Protein AF-0000000084473504 (afdb_homodimer)

Sequence (184 aa):
GGFSTGLSKTNELVCAEVSLRLHKPKATIMMCIEATLKICVWALASGQNFDFVFKDIGVLVCRGSHVAMRFFEGLIREVAQSEHLAEGLLQVGGFSTGLSKTNELVCAEVSLRLHKPKATIMMCIEATLKICVWALASGQNFDFVFKDIGVLVCRGSHVAMRFFEGLIREVAQSEHLAEGLLQV

Foldseek 3Di:
DPPCPDPPPVVLVVLVVVCVQQVHDSVLSVVCVVVVVVCLVVCQVVQDWDWDARPQFFIWTRHRNDIDTDGDPSSVVSNVVSPPPPPPPPPD/DPPCPDPDPVVLVVLVVVCVQQVHDSVLSVVCVVVVVVCLVVCQVVQDWDWDARPQFAIWTGHRNDIDTDGDPSRVVSNVVRPPPPPPPPPD

Radius of gyration: 15.85 Å; Cα contacts (8 Å, |Δi|>4): 283; chains: 2; bounding box: 42×46×30 Å

Structure (mmCIF, N/CA/C/O backbone):
data_AF-0000000084473504-model_v1
#
loop_
_entity.id
_entity.type
_entity.pdbx_description
1 polymer 'CCDC81 HU domain-containing protein'
#
loop_
_atom_site.group_PDB
_atom_site.id
_atom_site.type_symbol
_atom_site.label_atom_id
_atom_site.label_alt_id
_atom_site.label_comp_id
_atom_site.label_asym_id
_atom_site.label_entity_id
_atom_site.label_seq_id
_atom_site.pdbx_PDB_ins_code
_atom_site.Cartn_x
_atom_site.Cartn_y
_atom_site.Car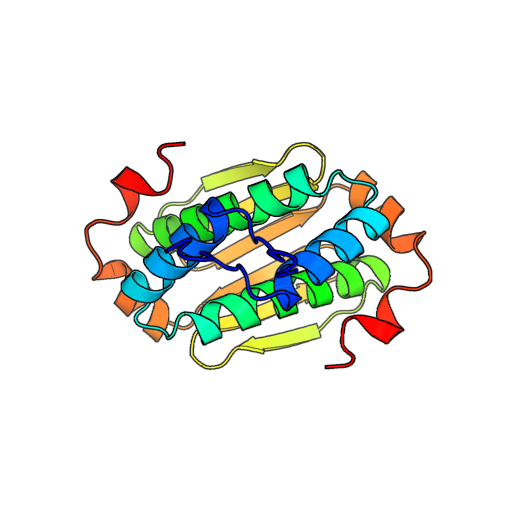tn_z
_atom_site.occupancy
_atom_site.B_iso_or_equiv
_atom_site.auth_seq_id
_atom_site.auth_comp_id
_atom_site.auth_asym_id
_atom_site.auth_atom_id
_atom_site.pdbx_PDB_model_num
ATOM 1 N N . GLY A 1 1 ? 14.266 26.359 12.312 1 20.78 1 GLY A N 1
ATOM 2 C CA . GLY A 1 1 ? 14.258 26.406 10.859 1 20.78 1 GLY A CA 1
ATOM 3 C C . GLY A 1 1 ? 13.477 25.266 10.234 1 20.78 1 GLY A C 1
ATOM 4 O O . GLY A 1 1 ? 13.961 24.141 10.18 1 20.78 1 GLY A O 1
ATOM 5 N N . GLY A 1 2 ? 12.109 25.047 10.641 1 25.7 2 GLY A N 1
ATOM 6 C CA . GLY A 1 2 ? 11.164 23.953 10.758 1 25.7 2 GLY A CA 1
ATOM 7 C C . GLY A 1 2 ? 10.914 23.234 9.453 1 25.7 2 GLY A C 1
ATOM 8 O O . GLY A 1 2 ? 10.336 23.797 8.523 1 25.7 2 GLY A O 1
ATOM 9 N N . PHE A 1 3 ? 11.922 22.516 9.078 1 28.5 3 PHE A N 1
ATOM 10 C CA . PHE A 1 3 ? 11.984 21.734 7.848 1 28.5 3 PHE A CA 1
ATOM 11 C C . PHE A 1 3 ? 10.688 20.969 7.625 1 28.5 3 PHE A C 1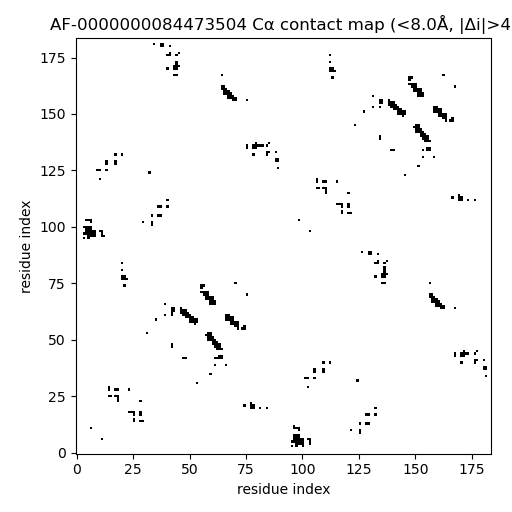
ATOM 13 O O . PHE A 1 3 ? 10.266 20.203 8.484 1 28.5 3 PHE A O 1
ATOM 20 N N . SER A 1 4 ? 9.672 21.578 7.148 1 30.69 4 SER A N 1
ATOM 21 C CA . SER A 1 4 ? 8.297 21.172 6.848 1 30.69 4 SER A CA 1
ATOM 22 C C . SER A 1 4 ? 8.258 19.859 6.082 1 30.69 4 SER A C 1
ATOM 24 O O . SER A 1 4 ? 8.672 19.797 4.922 1 30.69 4 SER A O 1
ATOM 26 N N . THR A 1 5 ? 8.688 18.859 6.648 1 36.19 5 THR A N 1
ATOM 27 C CA . THR A 1 5 ? 8.656 17.453 6.223 1 36.19 5 THR A CA 1
ATOM 28 C C . THR A 1 5 ? 7.316 17.125 5.566 1 36.19 5 THR A C 1
ATOM 30 O O . THR A 1 5 ? 6.297 17 6.25 1 36.19 5 THR A O 1
ATOM 33 N N . GLY A 1 6 ? 6.789 18.031 4.734 1 36.59 6 GLY A N 1
ATOM 34 C CA . GLY A 1 6 ? 5.453 18.281 4.211 1 36.59 6 GLY A CA 1
ATOM 35 C C . GLY A 1 6 ? 4.898 17.109 3.416 1 36.59 6 GLY A C 1
ATOM 36 O O . GLY A 1 6 ? 5.445 16.75 2.369 1 36.59 6 GLY A O 1
ATOM 37 N N . LEU A 1 7 ? 4.547 16.047 4.07 1 44.34 7 LEU A N 1
ATOM 38 C CA . LEU A 1 7 ? 3.537 15.461 3.197 1 44.34 7 LEU A CA 1
ATOM 39 C C . LEU A 1 7 ? 2.756 16.547 2.459 1 44.34 7 LEU A C 1
ATOM 41 O O . LEU A 1 7 ? 2.582 17.656 2.975 1 44.34 7 LEU A O 1
ATOM 45 N N . SER A 1 8 ? 2.789 16.547 1.176 1 55.84 8 SER A N 1
ATOM 46 C CA . SER A 1 8 ? 2.037 17.641 0.56 1 55.84 8 SER A CA 1
ATOM 47 C C . SER A 1 8 ? 0.695 17.844 1.252 1 55.84 8 SER A C 1
ATOM 49 O O . SER A 1 8 ? 0.127 16.906 1.812 1 55.84 8 SER A O 1
ATOM 51 N N . LYS A 1 9 ? 0.376 18.953 1.77 1 59.59 9 LYS A N 1
ATOM 52 C CA . LYS A 1 9 ? -0.922 19.375 2.291 1 59.59 9 LYS A CA 1
ATOM 53 C C . LYS A 1 9 ? -2.041 18.484 1.765 1 59.59 9 LYS A C 1
ATOM 55 O O . LYS A 1 9 ? -2.961 18.125 2.504 1 59.59 9 LYS A O 1
ATOM 60 N N . THR A 1 10 ? -1.8 17.953 0.728 1 64.06 10 THR A N 1
ATOM 61 C CA . THR A 1 10 ? -2.828 17.156 0.061 1 64.06 10 THR A CA 1
ATOM 62 C C . THR A 1 10 ? -2.945 15.773 0.695 1 64.06 10 THR A C 1
ATOM 64 O O . THR A 1 10 ? -4.051 15.289 0.942 1 64.06 10 THR A O 1
ATOM 67 N N . ASN A 1 11 ? -1.81 15.289 1.144 1 72 11 ASN A N 1
ATOM 68 C CA . ASN A 1 11 ? -1.844 13.945 1.709 1 72 11 ASN A CA 1
ATOM 69 C C . ASN A 1 11 ? -2.404 13.945 3.127 1 72 11 ASN A C 1
ATOM 71 O O . ASN A 1 11 ? -3.125 13.031 3.516 1 72 11 ASN A O 1
ATOM 75 N N . GLU A 1 12 ? -2.113 15.055 3.812 1 75.56 12 GLU A N 1
ATOM 76 C CA . GLU A 1 12 ? -2.652 15.18 5.164 1 75.56 12 GLU A CA 1
ATOM 77 C C . GLU A 1 12 ? -4.172 15.297 5.141 1 75.56 12 GLU A C 1
ATOM 79 O O . GLU A 1 12 ? -4.859 14.711 5.98 1 75.56 12 GLU A O 1
ATOM 84 N N . LEU A 1 13 ? -4.66 16.016 4.281 1 77.06 13 LEU A N 1
ATOM 85 C CA . LEU A 1 13 ? -6.105 16.188 4.148 1 77.06 13 LEU A CA 1
ATOM 86 C C . LEU A 1 13 ? -6.773 14.875 3.758 1 77.06 13 LEU A C 1
ATOM 88 O O . LEU A 1 13 ? -7.84 14.539 4.277 1 77.06 13 LEU A O 1
ATOM 92 N N . VAL A 1 14 ? -6.035 14.172 2.967 1 83.44 14 VAL A N 1
ATOM 93 C CA . VAL A 1 14 ? -6.598 12.898 2.52 1 83.44 14 VAL A CA 1
ATOM 94 C C . VAL A 1 14 ? -6.672 11.93 3.691 1 83.44 14 VAL A C 1
ATOM 96 O O . VAL A 1 14 ? -7.688 11.25 3.879 1 83.44 14 VAL A O 1
ATOM 99 N N . CYS A 1 15 ? -5.668 11.906 4.559 1 87.25 15 CYS A N 1
ATOM 100 C CA . CYS A 1 15 ? -5.645 11.008 5.707 1 87.25 15 CYS A CA 1
ATOM 101 C C . CYS A 1 15 ? -6.711 11.398 6.727 1 87.25 15 CYS A C 1
ATOM 103 O O . CYS A 1 15 ? -7.312 10.531 7.359 1 87.25 15 CYS A O 1
ATOM 105 N N . ALA A 1 16 ? -6.828 12.781 6.801 1 87.38 16 ALA A N 1
ATOM 106 C CA . ALA A 1 16 ? -7.863 13.242 7.723 1 87.38 16 ALA A CA 1
ATOM 107 C C . ALA A 1 16 ? -9.25 12.812 7.25 1 87.38 16 ALA A C 1
ATOM 109 O O . ALA A 1 16 ? -10.078 12.383 8.047 1 87.38 16 ALA A O 1
ATOM 110 N N . GLU A 1 17 ? -9.562 12.875 6.051 1 85.38 17 GLU A N 1
ATOM 111 C CA . GLU A 1 17 ? -10.852 12.469 5.477 1 85.38 17 GLU A CA 1
ATOM 112 C C . GLU A 1 17 ? -11.062 10.969 5.598 1 85.38 17 GLU A C 1
ATOM 114 O O . GLU A 1 17 ? -12.148 10.516 5.969 1 85.38 17 GLU A O 1
ATOM 119 N N . VAL A 1 18 ? -10.039 10.281 5.383 1 88.81 18 VAL A N 1
ATOM 120 C CA . VAL A 1 18 ? -10.109 8.828 5.453 1 88.81 18 VAL A CA 1
ATOM 121 C C . VAL A 1 18 ? -10.328 8.383 6.898 1 88.81 18 VAL A C 1
ATOM 123 O O . VAL A 1 18 ? -11.117 7.477 7.16 1 88.81 18 VAL A O 1
ATOM 126 N N . SER A 1 19 ? -9.641 8.969 7.738 1 89.75 19 SER A N 1
ATOM 127 C CA . SER A 1 19 ? -9.797 8.719 9.164 1 89.75 19 SER A CA 1
ATOM 128 C C . SER A 1 19 ? -11.242 8.875 9.602 1 89.75 19 SER A C 1
ATOM 130 O O . SER A 1 19 ? -11.773 8.039 10.344 1 89.75 19 SER A O 1
ATOM 132 N N . LEU A 1 20 ? -11.875 10.047 9.25 1 87.44 20 LEU A N 1
ATOM 133 C CA . LEU A 1 20 ? -13.273 10.305 9.602 1 87.44 20 LEU A CA 1
ATOM 134 C C . LEU A 1 20 ? -14.188 9.242 9.008 1 87.44 20 LEU A C 1
ATOM 136 O O . LEU A 1 20 ? -15.07 8.727 9.703 1 87.44 20 LEU A O 1
ATOM 140 N N . ARG A 1 21 ? -13.914 8.789 7.812 1 84.88 21 ARG A N 1
ATOM 141 C CA . ARG A 1 21 ? -14.773 7.832 7.121 1 84.88 21 ARG A CA 1
ATOM 142 C C . ARG A 1 21 ? -14.617 6.43 7.703 1 84.88 21 ARG A C 1
ATOM 144 O O . ARG A 1 21 ? -15.562 5.645 7.703 1 84.88 21 ARG A O 1
ATOM 151 N N . LEU A 1 22 ? -13.469 6.129 8.172 1 88.75 22 LEU A N 1
ATOM 152 C CA . LEU A 1 22 ? -13.18 4.793 8.68 1 88.75 22 LEU A CA 1
ATOM 153 C C . LEU A 1 22 ? -13.359 4.734 10.195 1 88.75 22 LEU A C 1
ATOM 155 O O . LEU A 1 22 ? -13.273 3.66 10.797 1 88.75 22 LEU A O 1
ATOM 159 N N . HIS A 1 23 ? -13.562 5.863 10.742 1 90 23 HIS A N 1
ATOM 160 C CA . HIS A 1 23 ? -13.641 5.941 12.195 1 90 23 HIS A CA 1
ATOM 161 C C . HIS A 1 23 ? -12.398 5.348 12.852 1 90 23 HIS A C 1
ATOM 163 O O . HIS A 1 23 ? -12.5 4.508 13.75 1 90 23 HIS A O 1
ATOM 169 N N . LYS A 1 24 ? -11.297 5.727 12.289 1 91.5 24 LYS A N 1
ATOM 170 C CA . LYS A 1 24 ? -9.984 5.355 12.805 1 91.5 24 LYS A CA 1
ATOM 171 C C . LYS A 1 24 ? -9.102 6.586 13.016 1 91.5 24 LYS A C 1
ATOM 173 O O . LYS A 1 24 ? -9.219 7.566 12.281 1 91.5 24 LYS A O 1
ATOM 178 N N . PRO A 1 25 ? -8.273 6.453 14.125 1 92.38 25 PRO A N 1
ATOM 179 C CA . PRO A 1 25 ? -7.363 7.594 14.289 1 92.38 25 PRO A CA 1
ATOM 180 C C . PRO A 1 25 ? -6.488 7.832 13.062 1 92.38 25 PRO A C 1
ATOM 182 O 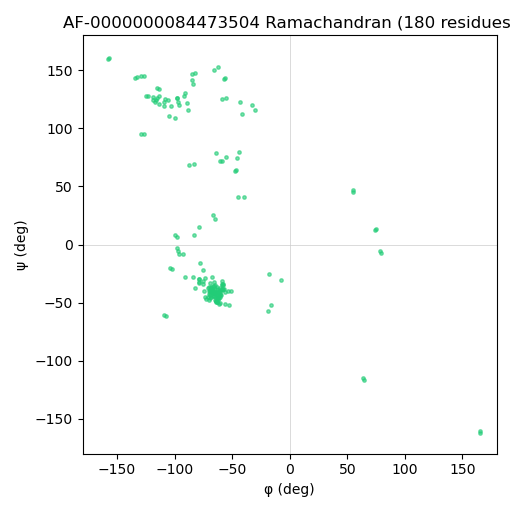O . PRO A 1 25 ? -6.035 6.875 12.422 1 92.38 25 PRO A O 1
ATOM 185 N N . LYS A 1 26 ? -6.242 9.156 12.727 1 89.81 26 LYS A N 1
ATOM 186 C CA . LYS A 1 26 ? -5.375 9.555 11.625 1 89.81 26 LYS A CA 1
ATOM 187 C C . LYS A 1 26 ? -4.02 8.859 11.711 1 89.81 26 LYS A C 1
ATOM 189 O O . LYS A 1 26 ? -3.451 8.461 10.688 1 89.81 26 LYS A O 1
ATOM 194 N N . ALA A 1 27 ? -3.494 8.734 12.961 1 87.31 27 ALA A N 1
ATOM 195 C CA . ALA A 1 27 ? -2.203 8.086 13.188 1 87.31 27 ALA A CA 1
ATOM 196 C C . ALA A 1 27 ? -2.215 6.645 12.688 1 87.31 27 ALA A C 1
ATOM 198 O O . ALA A 1 27 ? -1.199 6.141 12.211 1 87.31 27 ALA A O 1
ATOM 199 N N . THR A 1 28 ? -3.395 5.957 12.805 1 90.5 28 THR A N 1
ATOM 200 C CA . THR A 1 28 ? -3.539 4.578 12.344 1 90.5 28 THR A CA 1
ATOM 201 C C . THR A 1 28 ? -3.451 4.504 10.82 1 90.5 28 THR A C 1
ATOM 203 O O . THR A 1 28 ? -2.797 3.615 10.273 1 90.5 28 THR A O 1
ATOM 206 N N . ILE A 1 29 ? -3.984 5.43 10.125 1 90.06 29 ILE A N 1
ATOM 207 C CA . ILE A 1 29 ? -3.977 5.496 8.672 1 90.06 29 ILE A CA 1
ATOM 208 C C . ILE A 1 29 ? -2.555 5.758 8.172 1 90.06 29 ILE A C 1
ATOM 210 O O . ILE A 1 29 ? -2.07 5.066 7.273 1 90.06 29 ILE A O 1
A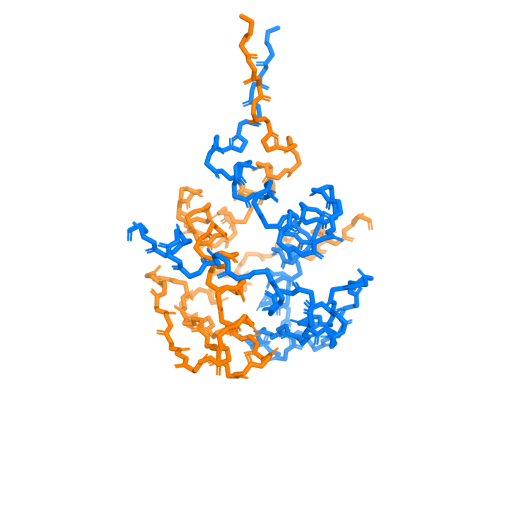TOM 214 N N . MET A 1 30 ? -1.991 6.641 8.805 1 86.62 30 MET A N 1
ATOM 215 C CA . MET A 1 30 ? -0.636 7.008 8.406 1 86.62 30 MET A CA 1
ATOM 216 C C . MET A 1 30 ? 0.329 5.848 8.617 1 86.62 30 MET A C 1
ATOM 218 O O . MET A 1 30 ? 1.207 5.605 7.789 1 86.62 30 MET A O 1
ATOM 222 N N . MET A 1 31 ? 0.339 5.223 9.695 1 88.06 31 MET A N 1
ATOM 223 C CA . MET A 1 31 ? 1.168 4.055 9.984 1 88.06 31 MET A CA 1
ATOM 224 C C . MET A 1 31 ? 0.929 2.949 8.969 1 88.06 31 MET A C 1
ATOM 226 O O . MET A 1 31 ? 1.872 2.285 8.531 1 88.06 31 MET A O 1
ATOM 230 N N . CYS A 1 32 ? -0.425 2.73 8.562 1 91.25 32 CYS A N 1
ATOM 231 C CA . CYS A 1 32 ? -0.749 1.704 7.582 1 91.25 32 CYS A CA 1
ATOM 232 C C . CYS A 1 32 ? -0.145 2.041 6.223 1 91.25 32 CYS A C 1
ATOM 234 O O . CYS A 1 32 ? 0.371 1.159 5.531 1 91.25 32 CYS A O 1
ATOM 236 N N . ILE A 1 33 ? -0.16 3.312 5.855 1 90.44 33 ILE A N 1
ATOM 237 C CA . ILE A 1 33 ? 0.401 3.746 4.582 1 90.44 33 ILE A CA 1
ATOM 238 C C . ILE A 1 33 ? 1.904 3.475 4.562 1 90.44 33 ILE A C 1
ATOM 240 O O . ILE A 1 33 ? 2.42 2.879 3.611 1 90.44 33 ILE A O 1
ATOM 244 N N . GLU A 1 34 ? 2.578 3.859 5.566 1 88.31 34 GLU A N 1
ATOM 245 C CA . GLU A 1 34 ? 4.023 3.676 5.652 1 88.31 34 GLU A CA 1
ATOM 246 C C . GLU A 1 34 ? 4.395 2.197 5.609 1 88.31 34 GLU A C 1
ATOM 248 O O . GLU A 1 34 ? 5.301 1.8 4.871 1 88.31 34 GLU A O 1
ATOM 253 N N . ALA A 1 35 ? 3.756 1.449 6.445 1 90.12 35 ALA A N 1
ATOM 254 C CA . ALA A 1 35 ? 4.047 0.02 6.512 1 90.12 35 ALA A CA 1
ATOM 255 C C . ALA A 1 35 ? 3.75 -0.664 5.18 1 90.12 35 ALA A C 1
ATOM 257 O O . ALA A 1 35 ? 4.523 -1.512 4.727 1 90.12 35 ALA A O 1
ATOM 258 N N . THR A 1 36 ? 2.602 -0.324 4.551 1 92.06 36 THR A N 1
ATOM 259 C CA . THR A 1 36 ? 2.201 -0.934 3.287 1 92.06 36 THR A CA 1
ATOM 260 C C . THR A 1 36 ? 3.234 -0.652 2.199 1 92.06 36 THR A C 1
ATOM 262 O O . THR A 1 36 ? 3.609 -1.551 1.443 1 92.06 36 THR A O 1
ATOM 265 N N . LEU A 1 37 ? 3.768 0.573 2.104 1 90.19 37 LEU A N 1
ATOM 266 C CA . LEU A 1 37 ? 4.773 0.93 1.107 1 90.19 37 LEU A CA 1
ATOM 267 C C . LEU A 1 37 ? 6.051 0.121 1.308 1 90.19 37 LEU A C 1
ATOM 269 O O . LEU A 1 37 ? 6.598 -0.429 0.35 1 90.19 37 LEU A O 1
ATOM 273 N N . LYS A 1 38 ? 6.551 0.077 2.521 1 88.25 38 LYS A N 1
ATOM 274 C CA . LYS A 1 38 ? 7.762 -0.678 2.828 1 88.25 38 LYS A CA 1
ATOM 275 C C . LYS A 1 38 ? 7.574 -2.162 2.529 1 88.25 38 LYS A C 1
ATOM 277 O O . LYS A 1 38 ? 8.461 -2.803 1.962 1 88.25 38 LYS A O 1
ATOM 282 N N . ILE A 1 39 ? 6.422 -2.719 2.918 1 89.94 39 ILE A N 1
ATOM 283 C CA . ILE A 1 39 ? 6.137 -4.137 2.713 1 89.94 39 ILE A CA 1
ATOM 284 C C . ILE A 1 39 ? 6.062 -4.438 1.218 1 89.94 39 ILE A C 1
ATOM 286 O O . ILE A 1 39 ? 6.582 -5.457 0.756 1 89.94 39 ILE A O 1
ATOM 290 N N . CYS A 1 40 ? 5.406 -3.531 0.411 1 90.56 40 CYS A N 1
ATOM 291 C CA . CYS A 1 40 ? 5.25 -3.736 -1.024 1 90.56 40 CYS A CA 1
ATOM 292 C C . CYS A 1 40 ? 6.605 -3.76 -1.722 1 90.56 40 CYS A C 1
ATOM 294 O O . CYS A 1 40 ? 6.863 -4.625 -2.561 1 90.56 40 CYS A O 1
ATOM 296 N N . VAL A 1 41 ? 7.43 -2.867 -1.368 1 88.81 41 VAL A N 1
ATOM 297 C CA . VAL A 1 41 ? 8.75 -2.789 -1.98 1 88.81 41 VAL A CA 1
ATOM 298 C C . VAL A 1 41 ? 9.547 -4.055 -1.663 1 88.81 41 VAL A C 1
ATOM 300 O O . VAL A 1 41 ? 10.164 -4.645 -2.551 1 88.81 41 VAL A O 1
ATOM 303 N N . TRP A 1 42 ? 9.578 -4.418 -0.447 1 86.81 42 TRP A N 1
ATOM 304 C CA . TRP A 1 42 ? 10.297 -5.617 -0.025 1 86.81 42 TRP A CA 1
ATOM 305 C C . TRP A 1 42 ? 9.734 -6.859 -0.7 1 86.81 42 TRP A C 1
ATOM 307 O O . TRP A 1 42 ? 10.484 -7.73 -1.141 1 86.81 42 TRP A O 1
ATOM 317 N N . ALA A 1 43 ? 8.406 -7.035 -0.644 1 88 43 ALA A N 1
ATOM 318 C CA . ALA A 1 43 ? 7.758 -8.211 -1.216 1 88 43 ALA A CA 1
ATOM 319 C C . ALA A 1 43 ? 8.055 -8.328 -2.707 1 88 43 ALA A C 1
ATOM 321 O O . ALA A 1 43 ? 8.289 -9.43 -3.211 1 88 43 ALA A O 1
ATOM 322 N N . LEU A 1 44 ? 8.086 -7.234 -3.424 1 88.44 44 LEU A N 1
ATOM 323 C CA . LEU A 1 44 ? 8.352 -7.242 -4.859 1 88.44 44 LEU A CA 1
ATOM 324 C C . LEU A 1 44 ? 9.805 -7.605 -5.137 1 88.44 44 LEU A C 1
ATOM 326 O O . LEU A 1 44 ? 10.109 -8.273 -6.129 1 88.44 44 LEU A O 1
ATOM 330 N N . ALA A 1 45 ? 10.578 -7.156 -4.324 1 84.75 45 ALA A N 1
ATOM 331 C CA . ALA A 1 45 ? 12.008 -7.422 -4.488 1 84.75 45 ALA A CA 1
ATOM 332 C C . ALA A 1 45 ? 12.336 -8.875 -4.145 1 84.75 45 ALA A C 1
ATOM 334 O O . ALA A 1 45 ? 13.156 -9.5 -4.816 1 84.75 45 ALA A O 1
ATOM 335 N N . SER A 1 46 ? 11.859 -9.367 -3.086 1 84.19 46 SER A N 1
ATOM 336 C CA . SER A 1 46 ? 12.242 -10.68 -2.562 1 84.19 46 SER A CA 1
ATOM 337 C C . SER A 1 46 ? 11.438 -11.789 -3.219 1 84.19 46 SER A C 1
ATOM 339 O O . SER A 1 46 ? 11.875 -12.945 -3.266 1 84.19 46 SER A O 1
ATOM 341 N N . GLY A 1 47 ? 10.234 -11.5 -3.662 1 84.69 47 GLY A N 1
ATOM 342 C CA . GLY A 1 47 ? 9.352 -12.508 -4.223 1 84.69 47 GLY A CA 1
ATOM 343 C C . GLY A 1 47 ? 8.758 -13.43 -3.172 1 84.69 47 GLY A C 1
ATOM 344 O O . GLY A 1 47 ? 8.258 -14.508 -3.498 1 84.69 47 GLY A O 1
ATOM 345 N N . GLN A 1 48 ? 8.875 -13.094 -1.904 1 86.06 48 GLN A N 1
ATOM 346 C CA . GLN A 1 48 ? 8.391 -13.93 -0.815 1 86.06 48 GLN A CA 1
ATOM 347 C C . GLN A 1 48 ? 6.898 -13.719 -0.58 1 86.06 48 GLN A C 1
ATOM 349 O O . GLN A 1 48 ? 6.387 -12.609 -0.763 1 86.06 48 GLN A O 1
ATOM 354 N N . ASN A 1 49 ? 6.266 -14.812 -0.159 1 90.94 49 ASN A N 1
ATOM 355 C CA . ASN A 1 49 ? 4.859 -14.797 0.221 1 90.94 49 ASN A CA 1
ATOM 356 C C . ASN A 1 49 ? 4.684 -14.539 1.715 1 90.94 49 ASN A C 1
ATOM 358 O O . ASN A 1 49 ? 5.348 -15.172 2.539 1 90.94 49 ASN A O 1
ATOM 362 N N . PHE A 1 50 ? 3.877 -13.578 2.02 1 90.19 50 PHE A N 1
ATOM 363 C CA . PHE A 1 50 ? 3.59 -13.375 3.436 1 90.19 50 PHE A CA 1
ATOM 364 C C . PHE A 1 50 ? 2.26 -12.656 3.623 1 90.19 50 PHE A C 1
ATOM 366 O O . PHE A 1 50 ? 1.746 -12.039 2.689 1 90.19 50 PHE A O 1
ATOM 373 N N . ASP A 1 51 ? 1.747 -12.805 4.848 1 92.88 51 ASP A N 1
ATOM 374 C CA . ASP A 1 51 ? 0.579 -12.062 5.312 1 92.88 51 ASP A CA 1
ATOM 375 C C . ASP A 1 51 ? 0.945 -11.125 6.457 1 92.88 51 ASP A C 1
ATOM 377 O O . ASP A 1 51 ? 1.77 -11.461 7.309 1 92.88 51 ASP A O 1
ATOM 381 N N . PHE A 1 52 ? 0.453 -9.922 6.367 1 93.81 52 PHE A N 1
ATOM 382 C CA . PHE A 1 52 ? 0.611 -8.945 7.441 1 93.81 52 PHE A CA 1
ATOM 383 C C . PHE A 1 52 ? -0.744 -8.414 7.895 1 93.81 52 PHE A C 1
ATOM 385 O O . PHE A 1 52 ? -1.527 -7.922 7.082 1 93.81 52 PHE A O 1
ATOM 392 N N . VAL A 1 53 ? -1 -8.477 9.227 1 94.62 53 VAL A N 1
ATOM 393 C CA . VAL A 1 53 ? -2.285 -8.039 9.758 1 94.62 53 VAL A CA 1
ATOM 394 C C . VAL A 1 53 ? -2.17 -6.613 10.289 1 94.62 53 VAL A C 1
ATOM 396 O O . VAL A 1 53 ? -1.265 -6.305 11.062 1 94.62 53 VAL A O 1
ATOM 399 N N . PHE A 1 54 ? -3.023 -5.688 9.844 1 93.06 54 PHE A N 1
ATOM 400 C CA . PHE A 1 54 ? -3.246 -4.371 10.438 1 93.06 54 PHE A CA 1
ATOM 401 C C . PHE A 1 54 ? -4.445 -4.398 11.375 1 93.06 54 PHE A C 1
ATOM 403 O O . PHE A 1 54 ? -5.578 -4.609 10.938 1 93.06 54 PHE A O 1
ATOM 410 N N . LYS A 1 55 ? -4.121 -4.086 12.555 1 89 55 LYS A N 1
ATOM 411 C CA . LYS A 1 55 ? -5.184 -4.113 13.555 1 89 55 LYS A CA 1
ATOM 412 C C . LYS A 1 55 ? -6.352 -3.225 13.141 1 89 55 LYS A C 1
ATOM 414 O O . LYS A 1 55 ? -6.152 -2.076 12.742 1 89 55 LYS A O 1
ATOM 419 N N . ASP A 1 56 ? -7.59 -3.727 13.086 1 88.31 56 ASP A N 1
ATOM 420 C CA . ASP A 1 56 ? -8.867 -3.049 12.875 1 88.31 56 ASP A CA 1
ATOM 421 C C . ASP A 1 56 ? -9.07 -2.719 11.398 1 88.31 56 ASP A C 1
ATOM 423 O O . ASP A 1 56 ? -10.125 -2.211 11.008 1 88.31 56 ASP A O 1
ATOM 427 N N . ILE A 1 57 ? -8.102 -2.951 10.531 1 93.94 57 ILE A N 1
ATOM 428 C CA . ILE A 1 57 ? -8.227 -2.576 9.125 1 93.94 57 ILE A CA 1
ATOM 429 C C . ILE A 1 57 ? -8.383 -3.828 8.266 1 93.94 57 ILE A C 1
ATOM 431 O O . ILE A 1 57 ? -9.398 -3.99 7.582 1 93.94 57 ILE A O 1
ATOM 435 N N . GLY A 1 58 ? -7.27 -4.699 8.375 1 95.06 58 GLY A N 1
ATOM 436 C CA . GLY A 1 58 ? -7.348 -5.906 7.566 1 95.06 58 GLY A CA 1
ATOM 437 C C . GLY A 1 58 ? -6.012 -6.613 7.426 1 95.06 58 GLY A C 1
ATOM 438 O O . GLY A 1 58 ? -5.172 -6.551 8.328 1 95.06 58 GLY A O 1
ATOM 439 N N . VAL A 1 59 ? -6.055 -7.453 6.406 1 95.31 59 VAL A N 1
ATOM 440 C CA . VAL A 1 59 ? -4.879 -8.273 6.152 1 95.31 59 VAL A CA 1
ATOM 441 C C . VAL A 1 59 ? -4.281 -7.922 4.793 1 95.31 59 VAL A C 1
ATOM 443 O O . VAL A 1 59 ? -4.996 -7.863 3.791 1 95.31 59 VAL A O 1
ATOM 446 N N . LEU A 1 60 ? -2.854 -7.527 4.777 1 95.38 60 LEU A N 1
ATOM 447 C CA . LEU A 1 60 ? -2.07 -7.363 3.555 1 95.38 60 LEU A CA 1
ATOM 448 C C . LEU A 1 60 ? -1.428 -8.688 3.143 1 95.38 60 LEU A C 1
ATOM 450 O O . LEU A 1 60 ? -0.658 -9.273 3.906 1 95.38 60 LEU A O 1
ATOM 454 N N . VAL A 1 61 ? -1.858 -9.188 1.956 1 95.38 61 VAL A N 1
ATOM 455 C CA . VAL A 1 61 ? -1.382 -10.469 1.438 1 95.38 61 VAL A CA 1
ATOM 456 C C . VAL A 1 61 ? -0.47 -10.227 0.235 1 95.38 61 VAL A C 1
ATOM 458 O O . VAL A 1 61 ? -0.836 -9.508 -0.696 1 95.38 61 VAL A O 1
ATOM 461 N N . CYS A 1 62 ? 0.805 -10.711 0.258 1 93.94 62 CYS A N 1
ATOM 462 C CA . CYS A 1 62 ? 1.758 -10.641 -0.844 1 93.94 62 CYS A CA 1
ATOM 463 C C . CYS A 1 62 ? 2.074 -12.023 -1.386 1 93.94 62 CYS A C 1
ATOM 465 O O . CYS A 1 62 ? 2.471 -12.914 -0.631 1 93.94 62 CYS A O 1
ATOM 467 N N . ARG A 1 63 ? 1.811 -12.242 -2.641 1 91.69 63 ARG A N 1
ATOM 468 C CA . ARG A 1 63 ? 2.129 -13.469 -3.369 1 91.69 63 ARG A CA 1
ATOM 469 C C . ARG A 1 63 ? 2.922 -13.164 -4.637 1 91.69 63 ARG A C 1
ATOM 471 O O . ARG A 1 63 ? 2.34 -12.852 -5.68 1 91.69 63 ARG A O 1
ATOM 478 N N . GLY A 1 64 ? 4.199 -13.273 -4.445 1 83.81 64 GLY A N 1
ATOM 479 C CA . GLY A 1 64 ? 5.039 -12.883 -5.566 1 83.81 64 GLY A CA 1
ATOM 480 C C . GLY A 1 64 ? 4.926 -11.406 -5.914 1 83.81 64 GLY A C 1
ATOM 481 O O . GLY A 1 64 ? 5.238 -10.547 -5.09 1 83.81 64 GLY A O 1
ATOM 482 N N . SER A 1 65 ? 4.441 -11.109 -7.102 1 82.56 65 SER A N 1
ATOM 483 C CA . SER A 1 65 ? 4.324 -9.727 -7.547 1 82.56 65 SER A CA 1
ATOM 484 C C . SER A 1 65 ? 2.912 -9.195 -7.336 1 82.56 65 SER A C 1
ATOM 486 O O . SER A 1 65 ? 2.59 -8.086 -7.766 1 82.56 65 SER A O 1
ATOM 488 N N . HIS A 1 66 ? 2.078 -10.055 -6.645 1 88.69 66 HIS A N 1
ATOM 489 C CA . HIS A 1 66 ? 0.697 -9.672 -6.367 1 88.69 66 HIS A CA 1
ATOM 490 C C . HIS A 1 66 ? 0.529 -9.234 -4.918 1 88.69 66 HIS A C 1
ATOM 492 O O . HIS A 1 66 ? 0.921 -9.953 -3.996 1 88.69 66 HIS A O 1
ATOM 498 N N . VAL A 1 67 ? 0.105 -7.957 -4.824 1 94.62 67 VAL A N 1
ATOM 499 C CA . VAL A 1 67 ? -0.167 -7.441 -3.488 1 94.62 67 VAL A CA 1
ATOM 500 C C . VAL A 1 67 ? -1.658 -7.152 -3.34 1 94.62 67 VAL A C 1
ATOM 502 O O . VAL A 1 67 ? -2.256 -6.48 -4.188 1 94.62 67 VAL A O 1
ATOM 505 N N . ALA A 1 68 ? -2.354 -7.73 -2.191 1 95.06 68 ALA A N 1
ATOM 506 C CA . ALA A 1 68 ? -3.785 -7.539 -1.976 1 95.06 68 ALA A CA 1
ATOM 507 C C . ALA A 1 68 ? -4.078 -7.184 -0.521 1 95.06 68 ALA A C 1
ATOM 509 O O . ALA A 1 68 ? -3.387 -7.645 0.389 1 95.06 68 ALA A O 1
ATOM 510 N N . MET A 1 69 ? -5.086 -6.281 -0.377 1 95.88 69 MET A N 1
ATOM 511 C CA . MET A 1 69 ? -5.625 -5.965 0.942 1 95.88 69 MET A CA 1
ATOM 512 C C . MET A 1 69 ? -7.027 -6.543 1.11 1 95.88 69 MET A C 1
ATOM 514 O O . MET A 1 69 ? -7.914 -6.281 0.296 1 95.88 69 MET A O 1
ATOM 518 N N . ARG A 1 70 ? -7.219 -7.371 2.207 1 94.19 70 ARG A N 1
ATOM 519 C CA . ARG A 1 70 ? -8.523 -7.859 2.66 1 94.19 70 ARG A CA 1
ATOM 520 C C . ARG A 1 70 ? -8.977 -7.113 3.91 1 94.19 70 ARG A C 1
ATOM 522 O O . ARG A 1 70 ? -8.453 -7.344 5 1 94.19 70 ARG A O 1
ATOM 529 N N . PHE A 1 71 ? -10.016 -6.301 3.711 1 93.56 71 PHE A N 1
ATOM 530 C CA . PHE A 1 71 ? -10.484 -5.449 4.797 1 93.56 71 PHE A CA 1
ATOM 531 C C . PHE A 1 71 ? -11.453 -6.207 5.695 1 93.56 71 PHE A C 1
ATOM 533 O O . PHE A 1 71 ? -12.258 -7.008 5.215 1 93.56 71 PHE A O 1
ATOM 540 N N . PHE A 1 72 ? -11.289 -5.906 6.973 1 93.12 72 PHE A N 1
ATOM 541 C CA . PHE A 1 72 ? -12.211 -6.527 7.918 1 93.12 72 PHE A CA 1
ATOM 542 C C . PHE A 1 72 ? -13.633 -6.023 7.699 1 93.12 72 PHE A C 1
ATOM 544 O O . PHE A 1 72 ? -13.844 -4.852 7.367 1 93.12 72 PHE A O 1
ATOM 551 N N . GLU A 1 73 ? -14.531 -6.82 7.984 1 92.12 73 GLU A N 1
ATOM 552 C CA . GLU A 1 73 ? -15.938 -6.492 7.789 1 92.12 73 GLU A CA 1
ATOM 553 C C . GLU A 1 73 ? -16.344 -5.277 8.617 1 92.12 73 GLU A C 1
ATOM 555 O O . GLU A 1 73 ? -17.203 -4.492 8.203 1 92.12 73 GLU A O 1
ATOM 560 N N . GLY A 1 74 ? -15.789 -5.293 9.773 1 89.88 74 GLY A N 1
ATOM 561 C CA . GLY A 1 74 ? -16.078 -4.141 10.609 1 89.88 74 GLY A CA 1
ATOM 562 C C . GLY A 1 74 ? -15.703 -2.822 9.961 1 89.88 74 GLY A C 1
ATOM 563 O O . GLY A 1 74 ? -16.453 -1.846 10.047 1 89.88 74 GLY A O 1
ATOM 564 N N . LEU A 1 75 ? -14.664 -2.73 9.266 1 91.44 75 LEU A N 1
ATOM 565 C CA . LEU A 1 75 ? -14.234 -1.534 8.555 1 91.44 75 LEU A CA 1
ATOM 566 C C . LEU A 1 75 ? -15.18 -1.228 7.395 1 91.44 75 LEU A C 1
ATOM 568 O O . LEU A 1 75 ? -15.531 -0.069 7.164 1 91.44 75 LEU A O 1
ATOM 572 N N . ILE A 1 76 ? -15.586 -2.203 6.758 1 88.88 76 ILE A N 1
ATOM 573 C CA . ILE A 1 76 ? -16.453 -2.041 5.59 1 88.88 76 ILE A CA 1
ATOM 574 C C . ILE A 1 76 ? -17.797 -1.473 6.02 1 88.88 76 ILE A C 1
ATOM 576 O O . ILE A 1 76 ? -18.344 -0.593 5.355 1 88.88 76 ILE A O 1
ATOM 580 N N . ARG A 1 77 ? -18.25 -1.994 7.094 1 88.31 77 ARG A N 1
ATOM 581 C CA . ARG A 1 77 ? -19.531 -1.511 7.613 1 88.31 77 ARG A CA 1
ATOM 582 C C . ARG A 1 77 ? -19.438 -0.038 8 1 88.31 77 ARG A C 1
ATOM 584 O O . ARG A 1 77 ? -20.391 0.72 7.797 1 88.31 77 ARG A O 1
ATOM 591 N N . GLU A 1 78 ? -18.297 0.343 8.523 1 86.25 78 GLU A N 1
ATOM 592 C CA . GLU A 1 78 ? -18.125 1.736 8.922 1 86.25 78 GLU A CA 1
ATOM 593 C C . GLU A 1 78 ? -18.094 2.658 7.707 1 86.25 78 GLU A C 1
ATOM 595 O O . GLU A 1 78 ? -18.625 3.771 7.758 1 86.25 78 GLU A O 1
ATOM 600 N N . VAL A 1 79 ? -17.531 2.219 6.676 1 87.12 79 VAL A N 1
ATOM 601 C CA . VAL A 1 79 ? -17.406 3.006 5.453 1 87.12 79 VAL A CA 1
ATOM 602 C C . VAL A 1 79 ? -18.766 3.082 4.758 1 87.12 79 VAL A C 1
ATOM 604 O O . VAL A 1 79 ? -19.125 4.121 4.199 1 87.12 79 VAL A O 1
ATOM 607 N N . ALA A 1 80 ? -19.359 2.055 4.691 1 80.12 80 ALA A N 1
ATOM 608 C CA . ALA A 1 80 ? -20.672 2.006 4.039 1 80.12 80 ALA A CA 1
ATOM 609 C C . ALA A 1 80 ? -21.656 2.963 4.707 1 80.12 80 ALA A C 1
ATOM 611 O O . ALA A 1 80 ? -22.531 3.527 4.047 1 80.12 80 ALA A O 1
ATOM 612 N N . GLN A 1 81 ? -21.531 3.086 5.836 1 74.88 81 GLN A N 1
ATOM 613 C CA . GLN A 1 81 ? -22.438 3.936 6.602 1 74.88 81 GLN A CA 1
ATOM 614 C C . GLN A 1 81 ? -22.125 5.414 6.375 1 74.88 81 GLN A C 1
ATOM 616 O O . GLN A 1 81 ? -22.969 6.273 6.629 1 74.88 81 GLN A O 1
ATOM 621 N N . SER A 1 82 ? -20.75 5.551 5.91 1 61.38 82 SER A N 1
ATOM 622 C CA . SER A 1 82 ? -20.359 6.949 5.77 1 61.38 82 SER A CA 1
ATOM 623 C C . SER A 1 82 ? -20.812 7.516 4.43 1 61.38 82 SER A C 1
ATOM 625 O O . SER A 1 82 ? -20.422 7.004 3.373 1 61.38 82 SER A O 1
ATOM 627 N N . GLU A 1 83 ? -22.016 7.754 4.066 1 53.41 83 GLU A N 1
ATOM 628 C CA . GLU A 1 83 ? -22.734 8.242 2.9 1 53.41 83 GLU A CA 1
ATOM 629 C C . GLU A 1 83 ? -21.812 9.008 1.953 1 53.41 83 GLU A C 1
ATOM 631 O O . GLU A 1 83 ? -22.047 9.031 0.742 1 53.41 83 GLU A O 1
ATOM 636 N N . HIS A 1 84 ? -21.141 10.016 2.303 1 52.59 84 HIS A N 1
ATOM 637 C CA . HIS A 1 84 ? -20.703 11.07 1.399 1 52.59 84 HIS A CA 1
ATOM 638 C C . HIS A 1 84 ? -19.469 10.633 0.598 1 52.59 84 HIS A C 1
ATOM 640 O O . HIS A 1 84 ? -18.766 11.477 0.028 1 52.59 84 HIS A O 1
ATOM 646 N N . LEU A 1 85 ? -19.125 9.484 0.531 1 50.88 85 LEU A N 1
ATOM 647 C CA . LEU A 1 85 ? -17.75 9.25 0.147 1 50.88 85 LEU A CA 1
ATOM 648 C C . LEU A 1 85 ? -17.516 9.594 -1.321 1 50.88 85 LEU A C 1
ATOM 650 O O . LEU A 1 85 ? -16.406 9.945 -1.717 1 50.88 85 LEU A O 1
ATOM 654 N N . ALA A 1 86 ? -18.406 9.102 -2.225 1 48.66 86 ALA A N 1
ATOM 655 C CA . ALA A 1 86 ? -18.031 8.977 -3.633 1 48.66 86 ALA A CA 1
ATOM 656 C C . ALA A 1 86 ? -17.797 10.344 -4.262 1 48.66 86 ALA A C 1
ATOM 658 O O . ALA A 1 86 ? -17.125 10.461 -5.289 1 48.66 86 ALA A O 1
ATOM 659 N N . GLU A 1 87 ? -18.562 11.281 -3.758 1 49.41 87 GLU A N 1
ATOM 660 C CA . GLU A 1 87 ? -18.531 12.461 -4.621 1 49.41 87 GLU A CA 1
ATOM 661 C C . GLU A 1 87 ? -17.156 13.109 -4.629 1 49.41 87 GLU A C 1
ATOM 663 O O . GLU A 1 87 ? -16.734 13.656 -5.652 1 49.41 87 GLU A O 1
ATOM 668 N N . GLY A 1 88 ? -16.469 1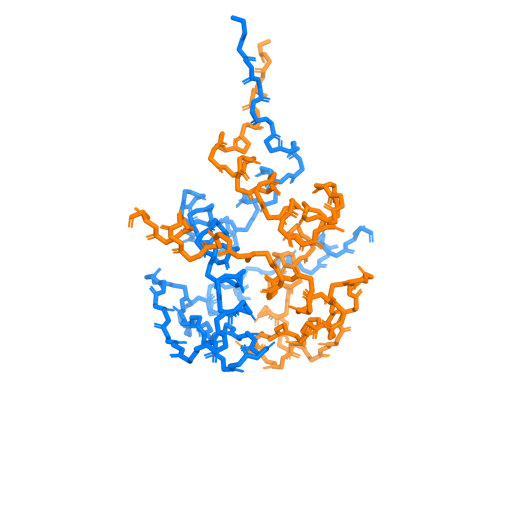3.102 -3.547 1 47.19 88 GLY A N 1
ATOM 669 C CA . GLY A 1 88 ? -15.32 13.992 -3.459 1 47.19 88 GLY A CA 1
ATOM 670 C C . GLY A 1 88 ? -13.992 13.281 -3.656 1 47.19 88 GLY A C 1
ATOM 671 O O . GLY A 1 88 ? -12.953 13.93 -3.779 1 47.19 88 GLY A O 1
ATOM 672 N N . LEU A 1 89 ? -14.031 12.023 -3.449 1 50.62 89 LEU A N 1
ATOM 673 C CA . LEU A 1 89 ? -12.688 11.461 -3.34 1 50.62 89 LEU A CA 1
ATOM 674 C C . LEU A 1 89 ? -12.062 11.273 -4.719 1 50.62 89 LEU A C 1
ATOM 676 O O . LEU A 1 89 ? -10.844 11.375 -4.867 1 50.62 89 LEU A O 1
ATOM 680 N N . LEU A 1 90 ? -13.023 11.031 -5.727 1 53.03 90 LEU A N 1
ATOM 681 C CA . LEU A 1 90 ? -12.461 10.789 -7.051 1 53.03 90 LEU A CA 1
ATOM 682 C C . LEU A 1 90 ? -12.477 12.055 -7.895 1 53.03 90 LEU A C 1
ATOM 684 O O . LEU A 1 90 ? -12.086 12.039 -9.062 1 53.03 90 LEU A O 1
ATOM 688 N N . GLN A 1 91 ? -13.062 13.039 -7.375 1 43.41 91 GLN A N 1
ATOM 689 C CA . GLN A 1 91 ? -13.195 14.227 -8.211 1 43.41 91 GLN A CA 1
ATOM 690 C C . GLN A 1 91 ? -11.828 14.852 -8.492 1 43.41 91 GLN A C 1
ATOM 692 O O . GLN A 1 91 ? -11.742 15.953 -9.039 1 43.41 91 GLN A O 1
ATOM 697 N N . VAL A 1 92 ? -10.766 14.102 -8.445 1 38.19 92 VAL A N 1
ATOM 698 C CA . VAL A 1 92 ? -9.672 14.82 -9.086 1 38.19 92 VAL A CA 1
ATOM 699 C C . VAL A 1 92 ? -9.797 14.719 -10.602 1 38.19 92 VAL A C 1
ATOM 701 O O . VAL A 1 92 ? -10.062 13.633 -11.133 1 38.19 92 VAL A O 1
ATOM 704 N N . GLY B 1 1 ? 0.156 31.922 11.43 1 23.06 1 GLY B N 1
ATOM 705 C CA . GLY B 1 1 ? 0.501 30.75 12.219 1 23.06 1 GLY B CA 1
ATOM 706 C C . GLY B 1 1 ? 0.551 29.469 11.414 1 23.06 1 GLY B C 1
ATOM 707 O O . GLY B 1 1 ? -0.476 29.016 10.914 1 23.06 1 GLY B O 1
ATOM 708 N N . GLY B 1 2 ? 1.529 29.219 10.625 1 25.62 2 GLY B N 1
ATOM 709 C CA . GLY B 1 2 ? 1.716 28.344 9.484 1 25.62 2 GLY B CA 1
ATOM 710 C C . GLY B 1 2 ? 1.405 26.891 9.789 1 25.62 2 GLY B C 1
ATOM 711 O O . GLY B 1 2 ? 2.061 26.266 10.633 1 25.62 2 GLY B O 1
ATOM 712 N N . PHE B 1 3 ? 0.116 26.578 9.875 1 28.69 3 PHE B N 1
ATOM 713 C CA . PHE B 1 3 ? -0.489 25.297 10.211 1 28.69 3 PHE B CA 1
ATOM 714 C C . PHE B 1 3 ? 0.183 24.172 9.445 1 28.69 3 PHE B C 1
ATOM 716 O O . PHE B 1 3 ? 0.17 24.156 8.211 1 28.69 3 PHE B O 1
ATOM 723 N N . SER B 1 4 ? 1.323 23.797 9.789 1 32.31 4 SER B N 1
ATOM 724 C CA . SER B 1 4 ? 2.232 22.766 9.305 1 32.31 4 SER B CA 1
ATOM 725 C C . SER B 1 4 ? 1.505 21.438 9.094 1 32.31 4 SER B C 1
ATOM 727 O O . SER B 1 4 ? 1.098 20.797 10.062 1 32.31 4 SER B O 1
ATOM 729 N N . THR B 1 5 ? 0.561 21.344 8.203 1 36.06 5 THR B N 1
ATOM 730 C CA . THR B 1 5 ? -0.248 20.25 7.676 1 36.06 5 THR B CA 1
ATOM 731 C C . THR B 1 5 ? 0.618 19.031 7.387 1 36.06 5 THR B C 1
ATOM 733 O O . THR B 1 5 ? 1.324 18.984 6.375 1 36.06 5 THR B O 1
ATOM 736 N N . GLY B 1 6 ? 1.633 18.641 8.242 1 36.75 6 GLY B N 1
ATOM 737 C CA . GLY B 1 6 ? 2.826 17.812 8.234 1 36.75 6 GLY B CA 1
ATOM 738 C C . GLY B 1 6 ? 2.525 16.344 8.016 1 36.75 6 GLY B C 1
ATOM 739 O O . GLY B 1 6 ? 1.782 15.727 8.781 1 36.75 6 GLY B O 1
ATOM 740 N N . LEU B 1 7 ? 2.25 15.836 6.734 1 44.16 7 LEU B N 1
ATOM 741 C CA . LEU B 1 7 ? 2.555 14.406 6.719 1 44.16 7 LEU B CA 1
ATOM 742 C C . LEU B 1 7 ? 3.678 14.078 7.695 1 44.16 7 LEU B C 1
ATOM 744 O O . LEU B 1 7 ? 4.574 14.898 7.914 1 44.16 7 LEU B O 1
ATOM 748 N N . SER B 1 8 ? 3.609 13.305 8.789 1 56.91 8 SER B N 1
ATOM 749 C CA . SER B 1 8 ? 4.703 13.062 9.727 1 56.91 8 SER B CA 1
ATOM 750 C C . SER B 1 8 ? 6.023 12.859 9 1 56.91 8 SER B C 1
ATOM 752 O O . SER B 1 8 ? 6.039 12.406 7.852 1 56.91 8 SER B O 1
ATOM 754 N N . LYS B 1 9 ? 6.949 13.602 9.031 1 57.94 9 LYS B N 1
ATOM 755 C CA . LYS B 1 9 ? 8.328 13.414 8.586 1 57.94 9 LYS B CA 1
ATOM 756 C C . LYS B 1 9 ? 8.586 11.969 8.18 1 57.94 9 LYS B C 1
ATOM 758 O O . LYS B 1 9 ? 9.266 11.703 7.191 1 57.94 9 LYS B O 1
ATOM 763 N N . THR B 1 10 ? 7.93 11.148 8.773 1 63.97 10 THR B N 1
ATOM 764 C CA . THR B 1 10 ? 8.156 9.719 8.562 1 63.97 10 THR B CA 1
ATOM 765 C C . THR B 1 10 ? 7.602 9.281 7.211 1 63.97 10 THR B C 1
ATOM 767 O O . THR B 1 10 ? 8.25 8.539 6.48 1 63.97 10 THR B O 1
ATOM 770 N N . ASN B 1 11 ? 6.633 9.922 6.777 1 73.31 11 ASN B N 1
ATOM 771 C CA . ASN B 1 11 ? 6.023 9.508 5.516 1 73.31 11 ASN B CA 1
ATOM 772 C C . ASN B 1 11 ? 6.797 10.055 4.316 1 73.31 11 ASN B C 1
ATOM 774 O O . ASN B 1 11 ? 6.934 9.367 3.301 1 73.31 11 ASN B O 1
ATOM 778 N N . GLU B 1 12 ? 7.25 11.227 4.504 1 75.81 12 GLU B N 1
ATOM 779 C CA . GLU B 1 12 ? 8.055 11.812 3.434 1 75.81 12 GLU B CA 1
ATOM 780 C C . GLU B 1 12 ? 9.32 10.984 3.188 1 75.81 12 GLU B C 1
ATOM 782 O O . GLU B 1 12 ? 9.719 10.781 2.039 1 75.81 12 GLU B O 1
ATOM 787 N N . LEU B 1 13 ? 10.016 10.641 4.203 1 77.12 13 LEU B N 1
ATOM 788 C CA . LEU B 1 13 ? 11.219 9.828 4.086 1 77.12 13 LEU B CA 1
ATOM 789 C C . LEU B 1 13 ? 10.906 8.484 3.426 1 77.12 13 LEU B C 1
ATOM 791 O O . LEU B 1 13 ? 11.672 8 2.592 1 77.12 13 LEU B O 1
ATOM 795 N N . VAL B 1 14 ? 9.711 7.988 3.727 1 83.31 14 VAL B N 1
ATOM 796 C CA . VAL B 1 14 ? 9.336 6.695 3.164 1 83.31 14 VAL B CA 1
ATOM 797 C C . VAL B 1 14 ? 9.094 6.836 1.661 1 83.31 14 VAL B C 1
ATOM 799 O O . VAL B 1 14 ? 9.555 6.004 0.874 1 83.31 14 VAL B O 1
ATOM 802 N N . CYS B 1 15 ? 8.516 7.938 1.273 1 87.5 15 CYS B N 1
ATOM 803 C CA . CYS B 1 15 ? 8.242 8.164 -0.142 1 87.5 15 CYS B CA 1
ATOM 804 C C . CYS B 1 15 ? 9.531 8.391 -0.917 1 87.5 15 CYS B C 1
ATOM 806 O O . CYS B 1 15 ? 9.656 7.957 -2.062 1 87.5 15 CYS B O 1
ATOM 808 N N . ALA B 1 16 ? 10.406 9.117 -0.283 1 87.44 16 ALA B N 1
ATOM 809 C CA . ALA B 1 16 ? 11.703 9.344 -0.924 1 87.44 16 ALA B CA 1
ATOM 810 C C . ALA B 1 16 ? 12.445 8.023 -1.136 1 87.44 16 ALA B C 1
ATOM 812 O O . ALA B 1 16 ? 13.039 7.805 -2.191 1 87.44 16 ALA B O 1
ATOM 813 N N . GLU B 1 17 ? 12.484 7.16 -0.116 1 85.88 17 GLU B N 1
ATOM 814 C CA . GLU B 1 17 ? 13.133 5.859 -0.213 1 85.88 17 GLU B CA 1
ATOM 815 C C . GLU B 1 17 ? 12.469 4.988 -1.274 1 85.88 17 GLU B C 1
ATOM 817 O O . GLU B 1 17 ? 13.156 4.344 -2.074 1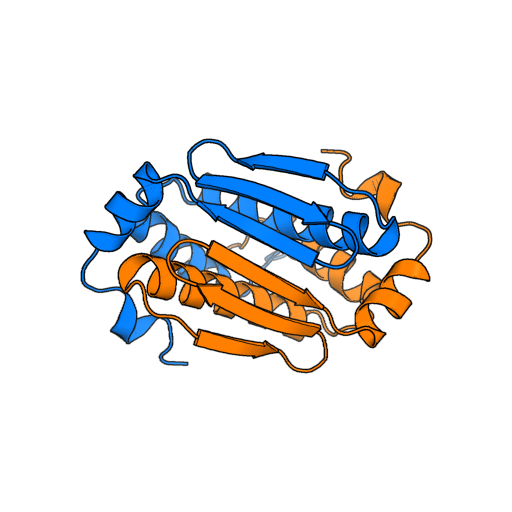 85.88 17 GLU B O 1
ATOM 822 N N . VAL B 1 18 ? 11.211 5.023 -1.366 1 88.88 18 VAL B N 1
ATOM 823 C CA . VAL B 1 18 ? 10.453 4.227 -2.326 1 88.88 18 VAL B CA 1
ATOM 824 C C . VAL B 1 18 ? 10.711 4.738 -3.74 1 88.88 18 VAL B C 1
ATOM 826 O O . VAL B 1 18 ? 10.883 3.951 -4.672 1 88.88 18 VAL B O 1
ATOM 829 N N . SER B 1 19 ? 10.727 6.012 -3.822 1 89.94 19 SER B N 1
ATOM 830 C CA . SER B 1 19 ? 11.023 6.648 -5.102 1 89.94 19 SER B CA 1
ATOM 831 C C . SER B 1 19 ? 12.359 6.176 -5.66 1 89.94 19 SER B C 1
ATOM 833 O O . SER B 1 19 ? 12.461 5.859 -6.848 1 89.94 19 SER B O 1
ATOM 835 N N . LEU B 1 20 ? 13.422 6.234 -4.855 1 87.75 20 LEU B N 1
ATOM 836 C CA . LEU B 1 20 ? 14.75 5.789 -5.258 1 87.75 20 LEU B CA 1
ATOM 837 C C . LEU B 1 20 ? 14.734 4.32 -5.664 1 87.75 20 LEU B C 1
ATOM 839 O O . LEU B 1 20 ? 15.305 3.945 -6.691 1 87.75 20 LEU B O 1
ATOM 843 N N . ARG B 1 21 ? 14.016 3.523 -5.012 1 85.75 21 ARG B N 1
ATOM 844 C CA . ARG B 1 21 ? 13.992 2.086 -5.254 1 85.75 21 ARG B CA 1
ATOM 845 C C . ARG B 1 21 ? 13.203 1.751 -6.512 1 85.75 21 ARG B C 1
ATOM 847 O O . ARG B 1 21 ? 13.5 0.774 -7.203 1 85.75 21 ARG B O 1
ATOM 854 N N . LEU B 1 22 ? 12.234 2.48 -6.754 1 89.5 22 LEU B N 1
ATOM 855 C CA . LEU B 1 22 ? 11.359 2.215 -7.887 1 89.5 22 LEU B CA 1
ATOM 856 C C . LEU B 1 22 ? 11.812 2.994 -9.117 1 89.5 22 LEU B C 1
ATOM 858 O O . LEU B 1 22 ? 11.281 2.795 -10.211 1 89.5 22 LEU B O 1
ATOM 862 N N . HIS B 1 23 ? 12.727 3.842 -8.938 1 90.25 23 HIS B N 1
ATOM 863 C CA . HIS B 1 23 ? 13.164 4.727 -10.016 1 90.25 23 HIS B CA 1
ATOM 864 C C . HIS B 1 23 ? 11.984 5.504 -10.594 1 90.25 23 HIS B C 1
ATOM 866 O O . HIS B 1 23 ? 11.797 5.535 -11.812 1 90.25 23 HIS B O 1
ATOM 872 N N . LYS B 1 24 ? 11.172 6.066 -9.695 1 91.75 24 LYS B N 1
ATOM 873 C CA . LYS B 1 24 ? 10.031 6.926 -10.023 1 91.75 24 LYS B CA 1
ATOM 874 C C . LYS B 1 24 ? 10.086 8.234 -9.234 1 91.75 24 LYS B C 1
ATOM 876 O O . LYS B 1 24 ? 10.578 8.258 -8.102 1 91.75 24 LYS B O 1
ATOM 881 N N . PRO B 1 25 ? 9.641 9.312 -9.883 1 92.94 25 PRO B N 1
ATOM 882 C CA . PRO B 1 25 ? 9.602 10.555 -9.117 1 92.94 25 PRO B CA 1
ATOM 883 C C . PRO B 1 25 ? 8.766 10.438 -7.84 1 92.94 25 PRO B C 1
ATOM 885 O O . PRO B 1 25 ? 7.727 9.781 -7.844 1 92.94 25 PRO B O 1
ATOM 888 N N . LYS B 1 26 ? 9.219 11.094 -6.805 1 90.19 26 LYS B N 1
ATOM 889 C CA . LYS B 1 26 ? 8.508 11.125 -5.527 1 90.19 26 LYS B CA 1
ATOM 890 C C . LYS B 1 26 ? 7.062 11.57 -5.711 1 90.19 26 LYS B C 1
ATOM 892 O O . LYS B 1 26 ? 6.156 11.055 -5.055 1 90.19 26 LYS B O 1
ATOM 897 N N . ALA B 1 27 ? 6.887 12.594 -6.617 1 87.44 27 ALA B N 1
ATOM 898 C CA . ALA B 1 27 ? 5.551 13.117 -6.887 1 87.44 27 ALA B CA 1
ATOM 899 C C . ALA B 1 27 ? 4.621 12.016 -7.391 1 87.44 27 ALA B C 1
ATOM 901 O O . ALA B 1 27 ? 3.422 12.023 -7.102 1 87.44 27 ALA B O 1
ATOM 902 N N . THR B 1 28 ? 5.16 11.047 -8.172 1 90.88 28 THR B N 1
ATOM 903 C CA . THR B 1 28 ? 4.383 9.93 -8.695 1 90.88 28 THR B CA 1
ATOM 904 C C . THR B 1 28 ? 3.926 9.016 -7.562 1 90.88 28 THR B C 1
ATOM 906 O O . THR B 1 28 ? 2.777 8.57 -7.547 1 90.88 28 THR B O 1
ATOM 909 N N . ILE B 1 29 ? 4.77 8.766 -6.543 1 90.44 29 ILE B N 1
ATOM 910 C CA . ILE B 1 29 ? 4.484 7.922 -5.387 1 90.44 29 ILE B CA 1
ATOM 911 C C . ILE B 1 29 ? 3.395 8.57 -4.535 1 90.44 29 ILE B C 1
ATOM 913 O O . ILE B 1 29 ? 2.424 7.906 -4.156 1 90.44 29 ILE B O 1
ATOM 917 N N . MET B 1 30 ? 3.506 9.844 -4.391 1 86.56 30 MET B N 1
ATOM 918 C CA . MET B 1 30 ? 2.559 10.578 -3.559 1 86.56 30 MET B CA 1
ATOM 919 C C . MET B 1 30 ? 1.18 10.625 -4.211 1 86.56 30 MET B C 1
ATOM 921 O O . MET B 1 30 ? 0.162 10.492 -3.529 1 86.56 30 MET B O 1
ATOM 925 N N . MET B 1 31 ? 1.165 10.836 -5.402 1 87.75 31 MET B N 1
ATOM 926 C CA . MET B 1 31 ? -0.091 10.852 -6.145 1 87.75 31 MET B CA 1
ATOM 927 C C . MET B 1 31 ? -0.769 9.484 -6.098 1 87.75 31 MET B C 1
ATOM 929 O O . MET B 1 31 ? -1.989 9.398 -5.957 1 87.75 31 MET B O 1
ATOM 933 N N . CYS B 1 32 ? 0.034 8.43 -6.234 1 91.12 32 CYS B N 1
ATOM 934 C CA . CYS B 1 32 ? -0.511 7.078 -6.18 1 91.12 32 CYS B CA 1
ATOM 935 C C . CYS B 1 32 ? -1.103 6.785 -4.809 1 91.12 32 CYS B C 1
ATOM 937 O O . CYS B 1 32 ? -2.164 6.168 -4.703 1 91.12 32 CYS B O 1
ATOM 939 N N . ILE B 1 33 ? -0.435 7.223 -3.746 1 90.62 33 ILE B N 1
ATOM 940 C CA . ILE B 1 33 ? -0.918 7 -2.387 1 90.62 33 ILE B CA 1
ATOM 941 C C . ILE B 1 33 ? -2.268 7.691 -2.201 1 90.62 33 ILE B C 1
ATOM 943 O O . ILE B 1 33 ? -3.227 7.078 -1.728 1 90.62 33 ILE B O 1
ATOM 947 N N . GLU B 1 34 ? -2.336 8.914 -2.65 1 87.94 34 GLU B N 1
ATOM 948 C CA . GLU B 1 34 ? -3.561 9.695 -2.496 1 87.94 34 GLU B CA 1
ATOM 949 C C . GLU B 1 34 ? -4.715 9.07 -3.277 1 87.94 34 GLU B C 1
ATOM 951 O O . GLU B 1 34 ? -5.816 8.906 -2.748 1 87.94 34 GLU B O 1
ATOM 956 N N . ALA B 1 35 ? -4.477 8.789 -4.449 1 90 35 ALA B N 1
ATOM 957 C CA . ALA B 1 35 ? -5.508 8.211 -5.305 1 90 35 ALA B CA 1
ATOM 958 C C . ALA B 1 35 ? -5.961 6.852 -4.773 1 90 35 ALA B C 1
ATOM 960 O O . ALA B 1 35 ? -7.156 6.547 -4.777 1 90 35 ALA B O 1
ATOM 961 N N . THR B 1 36 ? -4.98 5.996 -4.355 1 92 36 THR B N 1
ATOM 962 C CA . THR B 1 36 ? -5.297 4.664 -3.855 1 92 36 THR B CA 1
ATOM 963 C C . THR B 1 36 ? -6.195 4.746 -2.625 1 92 36 THR B C 1
ATOM 965 O O . THR B 1 36 ? -7.172 4.004 -2.512 1 92 36 THR B O 1
ATOM 968 N N . LEU B 1 37 ? -5.938 5.711 -1.677 1 90 37 LEU B N 1
ATOM 969 C CA . LEU B 1 37 ? -6.746 5.863 -0.473 1 90 37 LEU B CA 1
ATOM 970 C C . LEU B 1 37 ? -8.172 6.273 -0.826 1 90 37 LEU B C 1
ATOM 972 O O . LEU B 1 37 ? -9.133 5.695 -0.314 1 90 37 LEU B O 1
ATOM 976 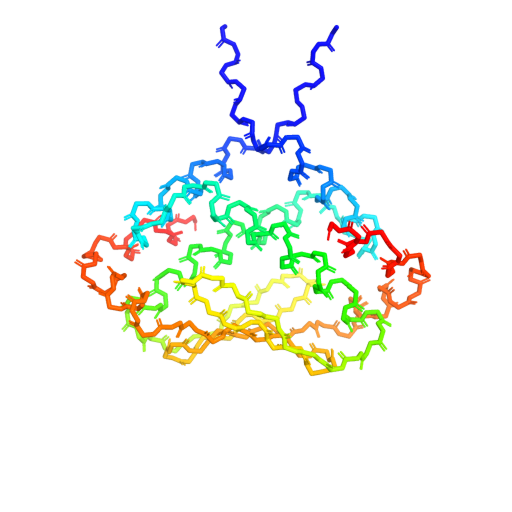N N . LYS B 1 38 ? -8.328 7.215 -1.708 1 87.75 38 LYS B N 1
ATOM 977 C CA . LYS B 1 38 ? -9.648 7.68 -2.127 1 87.75 38 LYS B CA 1
ATOM 978 C C . LYS B 1 38 ? -10.414 6.578 -2.852 1 87.75 38 LYS B C 1
ATOM 980 O O . LYS B 1 38 ? -11.609 6.383 -2.615 1 87.75 38 LYS B O 1
ATOM 985 N N . ILE B 1 39 ? -9.75 5.895 -3.662 1 89.94 39 ILE B N 1
ATOM 986 C CA . ILE B 1 39 ? -10.375 4.824 -4.434 1 89.94 39 ILE B CA 1
ATOM 987 C C . ILE B 1 39 ? -10.812 3.703 -3.5 1 89.94 39 ILE B C 1
ATOM 989 O O . ILE B 1 39 ? -11.906 3.148 -3.658 1 89.94 39 ILE B O 1
ATOM 993 N N . CYS B 1 40 ? -9.945 3.309 -2.533 1 90.62 40 CYS B N 1
ATOM 994 C CA . CYS B 1 40 ? -10.258 2.23 -1.602 1 90.62 40 CYS B CA 1
ATOM 995 C C . CYS B 1 40 ? -11.5 2.566 -0.779 1 90.62 40 CYS B C 1
ATOM 997 O O . CYS B 1 40 ? -12.383 1.724 -0.608 1 90.62 40 CYS B O 1
ATOM 999 N N . VAL B 1 41 ? -11.555 3.752 -0.305 1 88.62 41 VAL B N 1
ATOM 1000 C CA . VAL B 1 41 ? -12.688 4.172 0.514 1 88.62 41 VAL B CA 1
ATOM 1001 C C . VAL B 1 41 ? -13.977 4.121 -0.313 1 88.62 41 VAL B C 1
ATOM 1003 O O . VAL B 1 41 ? -14.992 3.594 0.142 1 88.62 41 VAL B O 1
ATOM 1006 N N . TRP B 1 42 ? -13.922 4.645 -1.501 1 86.5 42 TRP B N 1
ATOM 1007 C CA . TRP B 1 42 ? -15.078 4.656 -2.383 1 86.5 42 TRP B CA 1
ATOM 1008 C C . TRP B 1 42 ? -15.5 3.24 -2.76 1 86.5 42 TRP B C 1
ATOM 1010 O O . TRP B 1 42 ? -16.688 2.92 -2.781 1 86.5 42 TRP B O 1
ATOM 1020 N N . ALA B 1 43 ? -14.555 2.479 -3.164 1 87.81 43 ALA B N 1
ATOM 1021 C CA . ALA B 1 43 ? -14.828 1.111 -3.592 1 87.81 43 ALA B CA 1
ATOM 1022 C C . ALA B 1 43 ? -15.461 0.3 -2.465 1 87.81 43 ALA B C 1
ATOM 1024 O O . ALA B 1 43 ? -16.391 -0.487 -2.699 1 87.81 43 ALA B O 1
ATOM 1025 N N . LEU B 1 44 ? -14.969 0.4 -1.242 1 87.94 44 LEU B N 1
ATOM 1026 C CA . LEU B 1 44 ? -15.5 -0.333 -0.098 1 87.94 44 LEU B CA 1
ATOM 1027 C C . LEU B 1 44 ? -16.922 0.127 0.233 1 87.94 44 LEU B C 1
ATOM 1029 O O . LEU B 1 44 ? -17.75 -0.68 0.639 1 87.94 44 LEU B O 1
ATOM 1033 N N . ALA B 1 45 ? -17.141 1.44 0.037 1 84.5 45 ALA B N 1
ATOM 1034 C CA . ALA B 1 45 ? -18.453 1.998 0.337 1 84.5 45 ALA B CA 1
ATOM 1035 C C . ALA B 1 45 ? -19.469 1.599 -0.726 1 84.5 45 ALA B C 1
ATOM 1037 O O . ALA B 1 45 ? -20.625 1.293 -0.406 1 84.5 45 ALA B O 1
ATOM 1038 N N . SER B 1 46 ? -19.109 1.586 -1.935 1 83.81 46 SER B N 1
ATOM 1039 C CA . SER B 1 46 ? -20.047 1.4 -3.039 1 83.81 46 SER B CA 1
ATOM 1040 C C . SER B 1 46 ? -20.188 -0.074 -3.396 1 83.81 46 SER B C 1
ATOM 1042 O O . SER B 1 46 ? -21.203 -0.483 -3.961 1 83.81 46 SER B O 1
ATOM 1044 N N . GLY B 1 47 ? -19.172 -0.804 -3.152 1 84.5 47 GLY B N 1
ATOM 1045 C CA . GLY B 1 47 ? -19.188 -2.205 -3.545 1 84.5 47 GLY B CA 1
ATOM 1046 C C . GLY B 1 47 ? -19 -2.408 -5.035 1 84.5 47 GLY B C 1
ATOM 1047 O O . GLY B 1 47 ? -19.297 -3.486 -5.562 1 84.5 47 GLY B O 1
ATOM 1048 N N . GLN B 1 48 ? -18.594 -1.404 -5.734 1 86.12 48 GLN B N 1
ATOM 1049 C CA . GLN B 1 48 ? -18.453 -1.481 -7.184 1 86.12 48 GLN B CA 1
ATOM 1050 C C . GLN B 1 48 ? -17.094 -2.07 -7.566 1 86.12 48 GLN B C 1
ATOM 1052 O O . GLN B 1 48 ? -16.094 -1.858 -6.867 1 86.12 48 GLN B O 1
ATOM 1057 N N . ASN B 1 49 ? -17.156 -2.787 -8.672 1 90.75 49 ASN B N 1
ATOM 1058 C CA . ASN B 1 49 ? -15.938 -3.34 -9.258 1 90.75 49 ASN B CA 1
ATOM 1059 C C . ASN B 1 49 ? -15.32 -2.389 -10.281 1 90.75 49 ASN B C 1
ATOM 1061 O O . ASN B 1 49 ? -16.031 -1.855 -11.141 1 90.75 49 ASN B O 1
ATOM 1065 N N . PHE B 1 50 ? -14.047 -2.135 -10.156 1 89.69 50 PHE B N 1
ATOM 1066 C CA . PHE B 1 50 ? -13.398 -1.327 -11.18 1 89.69 50 PHE B CA 1
ATOM 1067 C C . PHE B 1 50 ? -11.891 -1.569 -11.195 1 89.69 50 PHE B C 1
ATOM 1069 O O . PHE B 1 50 ? -11.336 -2.092 -10.227 1 89.69 50 PHE B O 1
ATOM 1076 N N . ASP B 1 51 ? -11.289 -1.222 -12.336 1 92.88 51 ASP B N 1
ATOM 1077 C CA . ASP B 1 51 ? -9.836 -1.193 -12.508 1 92.88 51 ASP B CA 1
ATOM 1078 C C . ASP B 1 51 ? -9.336 0.233 -12.727 1 92.88 51 ASP B C 1
ATOM 1080 O O . ASP B 1 51 ? -9.992 1.027 -13.406 1 92.88 51 ASP B O 1
ATOM 1084 N N . PHE B 1 52 ? -8.312 0.581 -12.047 1 93.75 52 PHE B N 1
ATOM 1085 C CA . PHE B 1 52 ? -7.648 1.866 -12.227 1 93.75 52 PHE B CA 1
ATOM 1086 C C . PHE B 1 52 ? -6.172 1.67 -12.555 1 93.75 52 PHE B C 1
ATOM 1088 O O . PHE B 1 52 ? -5.449 1.013 -11.805 1 93.75 52 PHE B O 1
ATOM 1095 N N . VAL B 1 53 ? -5.695 2.328 -13.68 1 94.44 53 VAL B N 1
ATOM 1096 C CA . VAL B 1 53 ? -4.312 2.166 -14.117 1 94.44 53 VAL B CA 1
ATOM 1097 C C . VAL B 1 53 ? -3.473 3.338 -13.609 1 94.44 53 VAL B C 1
ATOM 1099 O O . VAL B 1 53 ? -3.842 4.5 -13.805 1 94.44 53 VAL B O 1
ATOM 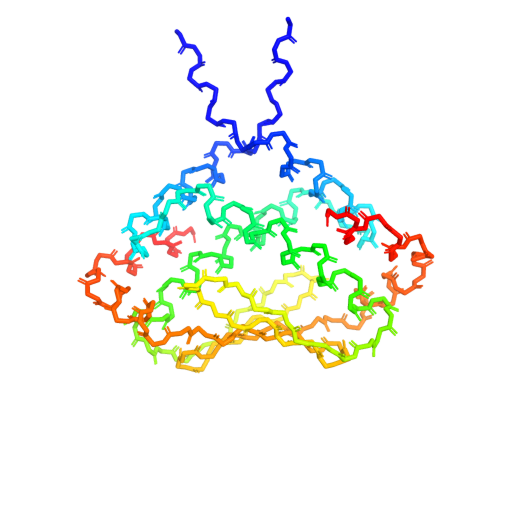1102 N N . PHE B 1 54 ? -2.375 3.008 -12.906 1 93.06 54 PHE B N 1
ATOM 1103 C CA . PHE B 1 54 ? -1.323 3.971 -12.602 1 93.06 54 PHE B CA 1
ATOM 1104 C C . PHE B 1 54 ? -0.181 3.857 -13.609 1 93.06 54 PHE B C 1
ATOM 1106 O O . PHE B 1 54 ? 0.499 2.83 -13.672 1 93.06 54 PHE B O 1
ATOM 1113 N N . LYS B 1 55 ? 0.005 5.059 -14.211 1 89.38 55 LYS B N 1
ATOM 1114 C CA . LYS B 1 55 ? 1.061 5.055 -15.219 1 89.38 55 LYS B CA 1
ATOM 1115 C C . LYS B 1 55 ? 2.396 4.633 -14.617 1 89.38 55 LYS B C 1
ATOM 1117 O O . LYS B 1 55 ? 2.785 5.121 -13.555 1 89.38 55 LYS B O 1
ATOM 1122 N N . ASP B 1 56 ? 3.076 3.564 -15.195 1 88.75 56 ASP B N 1
ATOM 1123 C CA . ASP B 1 56 ? 4.426 3.092 -14.898 1 88.75 56 ASP B CA 1
ATOM 1124 C C . ASP B 1 56 ? 4.445 2.244 -13.625 1 88.75 56 ASP B C 1
ATOM 1126 O O . ASP B 1 56 ? 5.484 1.697 -13.258 1 88.75 56 ASP B O 1
ATOM 1130 N N . ILE B 1 57 ? 3.385 2.141 -12.891 1 94 57 ILE B N 1
ATOM 1131 C CA . ILE B 1 57 ? 3.383 1.41 -11.633 1 94 57 ILE B CA 1
ATOM 1132 C C . ILE B 1 57 ? 2.607 0.105 -11.789 1 94 57 ILE B C 1
ATOM 1134 O O . ILE B 1 57 ? 3.166 -0.981 -11.617 1 94 57 ILE B O 1
ATOM 1138 N N . GLY B 1 58 ? 1.232 0.31 -12.141 1 95.06 58 GLY B N 1
ATOM 1139 C CA . GLY B 1 58 ? 0.425 -0.891 -12.281 1 95.06 58 GLY B CA 1
ATOM 1140 C C . GLY B 1 58 ? -1.065 -0.608 -12.305 1 95.06 58 GLY B C 1
ATOM 1141 O O . GLY B 1 58 ? -1.495 0.455 -12.758 1 95.06 58 GLY B O 1
ATOM 1142 N N . VAL B 1 59 ? -1.766 -1.689 -12.008 1 95.62 59 VAL B N 1
ATOM 1143 C CA . VAL B 1 59 ? -3.223 -1.635 -12.055 1 95.62 59 VAL B CA 1
ATOM 1144 C C . VAL B 1 59 ? -3.797 -1.937 -10.672 1 95.62 59 VAL B C 1
ATOM 1146 O O . VAL B 1 59 ? -3.42 -2.926 -10.039 1 95.62 59 VAL B O 1
ATOM 1149 N N . LEU B 1 60 ? -4.645 -0.974 -10.172 1 95.25 60 LEU B N 1
ATOM 1150 C CA . LEU B 1 60 ? -5.438 -1.195 -8.969 1 95.25 60 LEU B CA 1
ATOM 1151 C C . LEU B 1 60 ? -6.789 -1.812 -9.305 1 95.25 60 LEU B C 1
ATOM 1153 O O . LEU B 1 60 ? -7.566 -1.23 -10.062 1 95.25 60 LEU B O 1
ATOM 1157 N N . VAL B 1 61 ? -7.047 -2.998 -8.719 1 95.5 61 VAL B N 1
ATOM 1158 C CA . VAL B 1 61 ? -8.266 -3.754 -8.992 1 95.5 61 VAL B CA 1
ATOM 1159 C C . VAL B 1 61 ? -9.109 -3.844 -7.723 1 95.5 61 VAL B C 1
ATOM 1161 O O . VAL B 1 61 ? -8.617 -4.238 -6.664 1 95.5 61 VAL B O 1
ATOM 1164 N N . CYS B 1 62 ? -10.336 -3.447 -7.812 1 93.88 62 CYS B N 1
ATOM 1165 C CA . CYS B 1 62 ? -11.281 -3.535 -6.707 1 93.88 62 CYS B CA 1
ATOM 1166 C C . CYS B 1 62 ? -12.445 -4.457 -7.055 1 93.88 62 CYS B C 1
ATOM 1168 O O . CYS B 1 62 ? -13.109 -4.266 -8.078 1 93.88 62 CYS B O 1
ATOM 1170 N N . ARG B 1 63 ? -12.641 -5.449 -6.266 1 91.75 63 ARG B N 1
ATOM 1171 C CA . ARG B 1 63 ? -13.742 -6.402 -6.375 1 91.75 63 ARG B CA 1
ATOM 1172 C C . ARG B 1 63 ? -14.461 -6.566 -5.039 1 91.75 63 ARG B C 1
ATOM 1174 O O . ARG B 1 63 ? -14.039 -7.359 -4.195 1 91.75 63 ARG B O 1
ATOM 1181 N N . GLY B 1 64 ? -15.508 -5.797 -4.938 1 83.69 64 GLY B N 1
ATOM 1182 C CA . GLY B 1 64 ? -16.188 -5.809 -3.654 1 83.69 64 GLY B CA 1
ATOM 1183 C C . GLY B 1 64 ? -15.336 -5.281 -2.52 1 83.69 64 GLY B C 1
ATOM 1184 O O . GLY B 1 64 ? -14.914 -4.125 -2.541 1 83.69 64 GLY B O 1
ATOM 1185 N N . SER B 1 65 ? -15.008 -6.16 -1.561 1 82.94 65 SER B N 1
ATOM 1186 C CA . SER B 1 65 ? -14.227 -5.734 -0.405 1 82.94 65 SER B CA 1
ATOM 1187 C C . SER B 1 65 ? -12.758 -6.098 -0.575 1 82.94 65 SER B C 1
ATOM 1189 O O . SER B 1 65 ? -11.961 -5.938 0.354 1 82.94 65 SER B O 1
ATOM 1191 N N . HIS B 1 66 ? -12.523 -6.547 -1.794 1 89.19 66 HIS B N 1
ATOM 1192 C CA . HIS B 1 66 ? -11.148 -6.938 -2.086 1 89.19 66 HIS B CA 1
ATOM 1193 C C . HIS B 1 66 ? -10.461 -5.902 -2.971 1 89.19 66 HIS B C 1
ATOM 1195 O O . HIS B 1 66 ? -10.992 -5.523 -4.016 1 89.19 66 HIS B O 1
ATOM 1201 N N . VAL B 1 67 ? -9.312 -5.418 -2.443 1 94.75 67 VAL B N 1
ATOM 1202 C CA . VAL B 1 67 ? -8.523 -4.469 -3.219 1 94.75 67 VAL B CA 1
ATOM 1203 C C . VAL B 1 67 ? -7.141 -5.059 -3.496 1 94.75 67 VAL B C 1
ATOM 1205 O O . VAL B 1 67 ? -6.465 -5.531 -2.58 1 94.75 67 VAL B O 1
ATOM 1208 N N . ALA B 1 68 ? -6.754 -5.07 -4.848 1 94.94 68 ALA B N 1
ATOM 1209 C CA . ALA B 1 68 ? -5.465 -5.645 -5.223 1 94.94 68 ALA B CA 1
ATOM 1210 C C . ALA B 1 68 ? -4.707 -4.719 -6.168 1 94.94 68 ALA B C 1
ATOM 1212 O O . ALA B 1 68 ? -5.312 -4.016 -6.98 1 94.94 68 ALA B O 1
ATOM 1213 N N . MET B 1 69 ? -3.27 -4.707 -5.961 1 95.75 69 MET B N 1
ATOM 1214 C CA . MET B 1 69 ? -2.369 -4.023 -6.887 1 95.75 69 MET B CA 1
ATOM 1215 C C . MET B 1 69 ? -1.558 -5.031 -7.695 1 95.75 69 MET B C 1
ATOM 1217 O O . MET B 1 69 ? -0.88 -5.887 -7.125 1 95.75 69 MET B O 1
ATOM 1221 N N . ARG B 1 70 ? -1.753 -4.957 -9.102 1 94.31 70 ARG B N 1
ATOM 1222 C CA . ARG B 1 70 ? -0.912 -5.684 -10.047 1 94.31 70 ARG B CA 1
ATOM 1223 C C . ARG B 1 70 ? 0.154 -4.773 -10.641 1 94.31 70 ARG B C 1
ATOM 1225 O O . ARG B 1 70 ? -0.147 -3.938 -11.5 1 94.31 70 ARG B O 1
ATOM 1232 N N . PHE B 1 71 ? 1.508 -5 -10.219 1 93.38 71 PHE B N 1
ATOM 1233 C CA . PHE B 1 71 ? 2.605 -4.137 -10.633 1 93.38 71 PHE B CA 1
ATOM 1234 C C . PHE B 1 71 ? 3.139 -4.555 -12 1 93.38 71 PHE B C 1
ATOM 1236 O O . PHE B 1 71 ? 3.211 -5.746 -12.305 1 93.38 71 PHE B O 1
ATOM 1243 N N . PHE B 1 72 ? 3.379 -3.57 -12.719 1 93.5 72 PHE B N 1
ATOM 1244 C CA . PHE B 1 72 ? 3.973 -3.855 -14.016 1 93.5 72 PHE B CA 1
ATOM 1245 C C . PHE B 1 72 ? 5.332 -4.527 -13.859 1 93.5 72 PHE B C 1
ATOM 1247 O O . PHE B 1 72 ? 6.082 -4.207 -12.938 1 93.5 72 PHE B O 1
ATOM 1254 N N . GLU B 1 73 ? 5.688 -5.289 -14.812 1 92 73 GLU B N 1
ATOM 1255 C CA . GLU B 1 73 ? 6.934 -6.043 -14.781 1 92 73 GLU B CA 1
ATOM 1256 C C . GLU B 1 73 ? 8.141 -5.113 -14.75 1 92 73 GLU B C 1
ATOM 1258 O O . GLU B 1 73 ? 9.164 -5.43 -14.148 1 92 73 GLU B O 1
ATOM 1263 N N . GLY B 1 74 ? 7.996 -4.07 -15.477 1 90 74 GLY B N 1
ATOM 1264 C CA . GLY B 1 74 ? 9.07 -3.092 -15.461 1 90 74 GLY B CA 1
ATOM 1265 C C . GLY B 1 74 ? 9.375 -2.559 -14.078 1 90 74 GLY B C 1
ATOM 1266 O O . GLY B 1 74 ? 10.547 -2.396 -13.711 1 90 74 GLY B O 1
ATOM 1267 N N . LEU B 1 75 ? 8.422 -2.361 -13.305 1 91.75 75 LEU B N 1
ATOM 1268 C CA . LEU B 1 75 ? 8.609 -1.894 -11.938 1 91.75 75 LEU B CA 1
ATOM 1269 C C . LEU B 1 75 ? 9.25 -2.975 -11.07 1 91.75 75 LEU B C 1
ATOM 1271 O O . LEU B 1 75 ? 10.141 -2.686 -10.266 1 91.75 75 LEU B O 1
ATOM 1275 N N . ILE B 1 76 ? 8.906 -4.102 -11.234 1 89.56 76 ILE B N 1
ATOM 1276 C CA . ILE B 1 76 ? 9.406 -5.223 -10.445 1 89.56 76 ILE B CA 1
ATOM 1277 C C . ILE B 1 76 ? 10.891 -5.43 -10.719 1 89.56 76 ILE B C 1
ATOM 1279 O O . ILE B 1 76 ? 11.68 -5.672 -9.797 1 89.56 76 ILE B O 1
ATOM 1283 N N . ARG B 1 77 ? 11.164 -5.355 -12.008 1 88.81 77 ARG B N 1
ATOM 1284 C CA . ARG B 1 77 ? 12.57 -5.512 -12.391 1 88.81 77 ARG B CA 1
ATOM 1285 C C . ARG B 1 77 ? 13.43 -4.422 -11.758 1 88.81 77 ARG B C 1
ATOM 1287 O O . ARG B 1 77 ? 14.562 -4.684 -11.352 1 88.81 77 ARG B O 1
ATOM 1294 N N . GLU B 1 78 ? 12.914 -3.271 -11.688 1 86.81 78 GLU B N 1
ATOM 1295 C CA . GLU B 1 78 ? 13.656 -2.168 -11.086 1 86.81 78 GLU B CA 1
ATOM 1296 C C . GLU B 1 78 ? 13.875 -2.4 -9.594 1 86.81 78 GLU B C 1
ATOM 1298 O O . GLU B 1 78 ? 14.938 -2.07 -9.062 1 86.81 78 GLU B O 1
ATOM 1303 N N . VAL B 1 79 ? 12.922 -2.865 -8.938 1 87.75 79 VAL B N 1
ATOM 1304 C CA . VAL B 1 79 ? 13 -3.121 -7.504 1 87.75 79 VAL B CA 1
ATOM 1305 C C . VAL B 1 79 ? 13.953 -4.285 -7.238 1 87.75 79 VAL B C 1
ATOM 1307 O O . VAL B 1 79 ? 14.719 -4.258 -6.273 1 87.75 79 VAL B O 1
ATOM 1310 N N . ALA B 1 80 ? 13.852 -5.332 -7.957 1 80.44 80 ALA B N 1
ATOM 1311 C CA . ALA B 1 80 ? 14.695 -6.516 -7.785 1 80.44 80 ALA B CA 1
ATOM 1312 C C . ALA B 1 80 ? 16.172 -6.16 -7.941 1 80.44 80 ALA B C 1
ATOM 1314 O O . ALA B 1 80 ? 17.031 -6.754 -7.281 1 80.44 80 ALA B O 1
ATOM 1315 N N . GLN B 1 81 ? 16.375 -5.211 -8.75 1 77 81 GLN B N 1
ATOM 1316 C CA . GLN B 1 81 ? 17.75 -4.801 -9.023 1 77 81 GLN B CA 1
ATOM 1317 C C . GLN B 1 81 ? 18.312 -3.943 -7.895 1 77 81 GLN B C 1
ATOM 1319 O O . GLN B 1 81 ? 19.531 -3.807 -7.75 1 77 81 GLN B O 1
ATOM 1324 N N . SER B 1 82 ? 17.25 -3.477 -7.082 1 64.88 82 SER B N 1
ATOM 1325 C CA . SER B 1 82 ? 17.703 -2.551 -6.047 1 64.88 82 SER B CA 1
ATOM 1326 C C . SER B 1 82 ? 18.125 -3.299 -4.785 1 64.88 82 SER B C 1
ATOM 1328 O O . SER B 1 82 ? 17.344 -4.055 -4.211 1 64.88 82 SER B O 1
ATOM 1330 N N . GLU B 1 83 ? 19.094 -4.008 -4.715 1 55.06 83 GLU B N 1
ATOM 1331 C CA . GLU B 1 83 ? 19.75 -4.82 -3.699 1 55.06 83 GLU B CA 1
ATOM 1332 C C . GLU B 1 83 ? 19.266 -4.457 -2.299 1 55.06 83 GLU B C 1
ATOM 1334 O O . GLU B 1 83 ? 19.281 -5.297 -1.394 1 55.06 83 GLU B O 1
ATOM 1339 N N . HIS B 1 84 ? 19.234 -3.309 -1.818 1 53.22 84 HIS B N 1
ATOM 1340 C CA . HIS B 1 84 ? 19.297 -2.98 -0.399 1 53.22 84 HIS B CA 1
ATOM 1341 C C . HIS B 1 84 ? 17.922 -3.1 0.261 1 53.22 84 HIS B C 1
ATOM 1343 O O . HIS B 1 84 ? 17.75 -2.66 1.399 1 53.22 84 HIS B O 1
ATOM 1349 N N . LEU B 1 85 ? 16.953 -3.576 -0.322 1 50.91 85 LEU B N 1
ATOM 1350 C CA . LEU B 1 85 ? 15.664 -3.152 0.186 1 50.91 85 LEU B CA 1
ATOM 1351 C C . LEU B 1 85 ? 15.383 -3.77 1.555 1 50.91 85 LEU B C 1
ATOM 1353 O O . LEU B 1 85 ? 14.633 -3.207 2.352 1 50.91 85 LEU B O 1
ATOM 1357 N N . ALA B 1 86 ? 15.625 -5.086 1.755 1 48.62 86 ALA B N 1
ATOM 1358 C CA . ALA B 1 86 ? 14.938 -5.785 2.836 1 48.62 86 ALA B CA 1
ATOM 1359 C C . ALA B 1 86 ? 15.398 -5.281 4.199 1 48.62 86 ALA B C 1
ATOM 1361 O O . ALA B 1 86 ? 14.734 -5.508 5.215 1 48.62 86 ALA B O 1
ATOM 1362 N N . GLU B 1 87 ? 16.609 -4.832 4.16 1 50.25 87 GLU B N 1
ATOM 1363 C CA . GLU B 1 87 ? 17.094 -4.684 5.531 1 50.25 87 GLU B CA 1
ATOM 1364 C C . GLU B 1 87 ? 16.375 -3.545 6.25 1 50.25 87 GLU B C 1
ATOM 1366 O O . GLU B 1 87 ? 16.125 -3.621 7.453 1 50.25 87 GLU B O 1
ATOM 1371 N N . GLY B 1 88 ? 16 -2.486 5.559 1 47.12 88 GLY B N 1
ATOM 1372 C CA . GLY B 1 88 ? 15.617 -1.288 6.289 1 47.12 88 GLY B CA 1
ATOM 1373 C C . GLY B 1 88 ? 14.117 -1.07 6.336 1 47.12 88 GLY B C 1
ATOM 1374 O O . GLY B 1 88 ? 13.641 -0.192 7.055 1 47.12 88 GLY B O 1
ATOM 1375 N N . LEU B 1 89 ? 13.469 -1.689 5.426 1 50.84 89 LEU B N 1
ATOM 1376 C CA . LEU B 1 89 ? 12.109 -1.185 5.324 1 50.84 89 LEU B CA 1
ATOM 1377 C C . LEU B 1 89 ? 11.227 -1.759 6.434 1 50.84 89 LEU B C 1
ATOM 1379 O O . LEU B 1 89 ? 10.273 -1.113 6.875 1 50.84 89 LEU B O 1
ATOM 1383 N N . LEU B 1 90 ? 11.625 -2.99 6.84 1 52.31 90 LEU B N 1
ATOM 1384 C CA . LEU B 1 90 ? 10.781 -3.594 7.859 1 52.31 90 LEU B CA 1
ATOM 1385 C C . LEU B 1 90 ? 11.367 -3.393 9.25 1 52.31 90 LEU B C 1
ATOM 1387 O O . LEU B 1 90 ? 10.859 -3.934 10.234 1 52.31 90 LEU B O 1
ATOM 1391 N N . GLN B 1 91 ? 12.539 -2.789 9.32 1 44.16 91 GLN B N 1
ATOM 1392 C CA . GLN B 1 91 ? 13.148 -2.684 10.641 1 44.16 91 GLN B CA 1
ATOM 1393 C C . GLN B 1 91 ? 12.312 -1.802 11.562 1 44.16 91 GLN B C 1
ATOM 1395 O O . GLN B 1 91 ? 12.695 -1.554 12.711 1 44.16 91 GLN B O 1
ATOM 1400 N N . VAL B 1 92 ? 11.016 -1.569 11.352 1 38.19 92 VAL B N 1
ATOM 1401 C CA . VAL B 1 92 ? 10.422 -0.911 12.508 1 38.19 92 VAL B CA 1
ATOM 1402 C C . VAL B 1 92 ? 10.172 -1.937 13.609 1 38.19 92 VAL B C 1
ATOM 1404 O O . VAL B 1 92 ? 9.695 -3.041 13.344 1 38.19 92 VAL B O 1
#

Organism: Corvus brachyrhynchos (NCBI:txid85066)

pLDDT: mean 79.04, std 19.52, range [20.78, 95.88]

Solvent-accessible surface area (backbone atoms only — not comparable to full-atom values): 9740 Å² total; per-residue (Å²): 133,81,75,71,39,46,20,56,59,63,51,35,53,49,40,50,52,48,16,65,40,48,72,40,61,48,68,57,53,52,52,50,53,49,50,50,54,34,48,51,52,32,27,40,38,69,46,46,68,48,76,46,78,43,88,82,44,28,38,42,39,30,55,35,66,38,39,34,42,44,54,34,64,70,35,38,55,41,26,43,68,42,74,75,48,62,72,65,49,64,66,114,130,82,77,75,52,49,22,58,53,66,49,38,54,50,40,49,53,48,16,65,41,50,73,43,58,46,70,58,54,54,50,48,53,50,51,51,55,32,47,51,52,33,27,42,40,67,46,46,68,50,78,47,79,42,89,84,44,28,36,40,38,32,54,38,66,36,38,33,43,47,54,36,66,70,35,39,54,40,27,47,68,42,74,71,48,65,72,65,50,65,67,114

Secondary structure (DSSP, 8-state):
--------HHHHHHHHHHHHHHT--HHHHHHHHHHHHHHHHHHHHH---EEEEETTTEEEEEETTEEEEEE-HHHHHHHHT-TTHHHHHS--/--------HHHHHHHHHHHHHHT--HHHHHHHHHHHHHHHHHHHHH---EEEEETTTEEEEEETTEEEEEE-HHHHHHHHT-TTHHHHHS--

Nearest PDB structures (foldseek):
  8v3l-assembly1_A  TM=5.396E-01  e=1.151E-02  Tetrahymena thermophila
  8snb-assembly1_1M  TM=5.423E-01  e=1.921E-02  Strongylocentrotus purpuratus
  4p3v-assembly1_A-2  TM=4.916E-01  e=5.353E-02  Escherichia coli K-12
  2yko-assembly1_A  TM=4.526E-01  e=7.910E+00  Homo sapiens
  2yko-assembly1_C  TM=2.520E-01  e=7.419E+00  Homo sapiens

InterPro domains:
  IPR040673 CCDC81, HU domain 2 [PF18289] (11-82)